Protein AF-A0A661X829-F1 (afdb_monomer_lite)

Foldseek 3Di:
DDDDPPPPPDPDDDDDPVNVVVVVVVVVVVVVVVVVVVVVVVVVVVVVVVLVVLLVVLVVQVVVCVVPVNDGDDDPPPPDPDPPDCPPPNSCSVVVND

pLDDT: mean 80.73, std 15.22, range [42.16, 97.31]

Radius of gyration: 31.82 Å; chains: 1; bounding box: 86×29×65 Å

Structure (mmCIF, N/CA/C/O backbone):
data_AF-A0A661X829-F1
#
_entry.id   AF-A0A661X829-F1
#
loop_
_atom_site.group_PDB
_atom_site.id
_atom_site.type_symbol
_atom_site.label_ato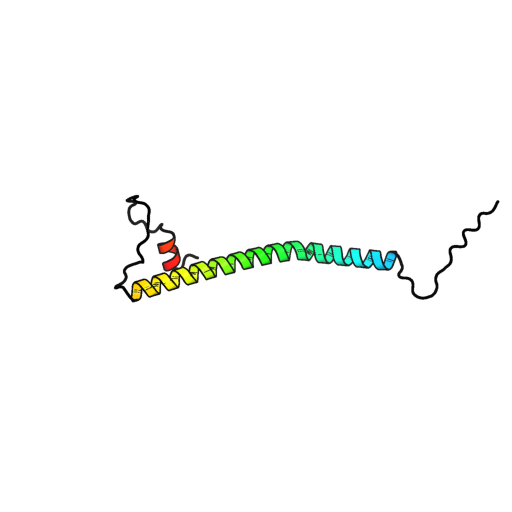m_id
_atom_site.label_alt_id
_atom_site.label_comp_id
_atom_site.label_asym_id
_atom_site.label_entity_id
_atom_site.label_seq_id
_atom_site.pdbx_PDB_ins_code
_atom_site.Cartn_x
_atom_site.Cartn_y
_atom_site.Cartn_z
_atom_site.occupancy
_atom_site.B_iso_or_equiv
_atom_site.auth_seq_id
_atom_site.auth_comp_id
_atom_site.auth_asym_id
_atom_site.auth_atom_id
_atom_site.pdbx_PDB_model_num
ATOM 1 N N . MET A 1 1 ? -56.252 14.409 38.857 1.00 42.16 1 MET A N 1
ATOM 2 C CA . MET A 1 1 ? -56.091 13.926 37.472 1.00 42.16 1 MET A CA 1
ATOM 3 C C . MET A 1 1 ? -54.887 13.008 37.461 1.00 42.16 1 MET A C 1
ATOM 5 O O . MET A 1 1 ? -53.830 13.434 37.890 1.00 42.16 1 MET A O 1
ATOM 9 N N . LYS A 1 2 ? -55.107 11.717 37.198 1.00 47.84 2 LYS A N 1
ATOM 10 C CA . LYS A 1 2 ? -54.083 10.665 37.189 1.00 47.84 2 LYS A CA 1
ATOM 11 C C . LYS A 1 2 ? -53.927 10.239 35.740 1.00 47.84 2 LYS A C 1
ATOM 13 O O . LYS A 1 2 ? -54.775 9.518 35.213 1.00 47.84 2 LYS A O 1
ATOM 18 N N . ASP A 1 3 ? -52.886 10.748 35.112 1.00 50.94 3 ASP A N 1
ATOM 19 C CA . ASP A 1 3 ? -52.603 10.569 33.697 1.00 50.94 3 ASP A CA 1
ATOM 20 C C . ASP A 1 3 ? -52.015 9.169 33.544 1.00 50.94 3 ASP A C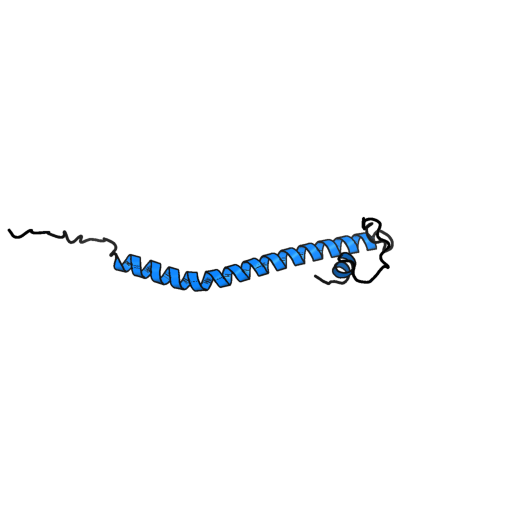 1
ATOM 22 O O . ASP A 1 3 ? -50.847 8.900 33.819 1.00 50.94 3 ASP A O 1
ATOM 26 N N . ARG A 1 4 ? -52.889 8.226 33.197 1.00 59.44 4 ARG A N 1
ATOM 27 C CA . ARG A 1 4 ? -52.509 6.849 32.902 1.00 59.44 4 ARG A CA 1
ATOM 28 C C . ARG A 1 4 ? -51.810 6.805 31.546 1.00 59.44 4 ARG A C 1
ATOM 30 O O . ARG A 1 4 ? -52.445 6.501 30.540 1.00 59.44 4 ARG A O 1
ATOM 37 N N . PHE A 1 5 ? -50.501 7.047 31.529 1.00 61.59 5 PHE A N 1
ATOM 38 C CA . PHE A 1 5 ? -49.641 6.494 30.484 1.00 61.59 5 PHE A CA 1
ATOM 39 C C . PHE A 1 5 ? -49.580 4.976 30.684 1.00 61.59 5 PHE A C 1
ATOM 41 O O . PHE A 1 5 ? -48.759 4.448 31.428 1.00 61.59 5 PHE A O 1
ATOM 48 N N . CYS A 1 6 ? -50.512 4.264 30.054 1.00 59.72 6 CYS A N 1
ATOM 49 C CA . CYS A 1 6 ? -50.414 2.824 29.875 1.00 59.72 6 CYS A CA 1
ATOM 50 C C . CYS A 1 6 ? -49.327 2.588 28.818 1.00 59.72 6 CYS A C 1
ATOM 52 O O . CYS A 1 6 ? -49.602 2.635 27.618 1.00 59.72 6 CYS A O 1
ATOM 54 N N . PHE A 1 7 ? -48.071 2.443 29.260 1.00 58.75 7 PHE A N 1
ATOM 55 C CA . PHE A 1 7 ? -46.983 2.000 2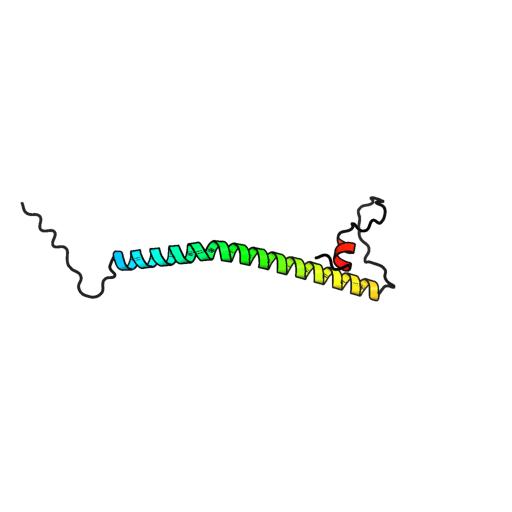8.393 1.00 58.75 7 PHE A CA 1
ATOM 56 C C . PHE A 1 7 ? -47.300 0.558 28.015 1.00 58.75 7 PHE A C 1
ATOM 58 O O . PHE A 1 7 ? -47.249 -0.357 28.832 1.00 58.75 7 PHE A O 1
ATOM 65 N N . ARG A 1 8 ? -47.775 0.408 26.786 1.00 60.44 8 ARG A N 1
ATOM 66 C CA . ARG A 1 8 ? -48.150 -0.853 26.174 1.00 60.44 8 ARG A CA 1
ATOM 67 C C . ARG A 1 8 ? -46.887 -1.714 26.115 1.00 60.44 8 ARG A C 1
ATOM 69 O O . ARG A 1 8 ? -46.006 -1.443 25.304 1.00 60.44 8 ARG A O 1
ATOM 76 N N . ASP A 1 9 ? -46.786 -2.682 27.019 1.00 59.19 9 ASP A N 1
ATOM 77 C CA . ASP A 1 9 ? -45.707 -3.663 27.036 1.00 59.19 9 ASP A CA 1
ATOM 78 C C . ASP A 1 9 ? -45.891 -4.570 25.813 1.00 59.19 9 ASP A C 1
ATOM 80 O O . ASP A 1 9 ? -46.846 -5.347 25.718 1.00 59.19 9 ASP A O 1
ATOM 84 N N . PHE A 1 10 ? -45.052 -4.361 24.801 1.00 55.97 10 PHE A N 1
ATOM 85 C CA . PHE A 1 10 ? -45.017 -5.189 23.604 1.00 55.97 10 PHE A CA 1
ATOM 86 C C . PHE A 1 10 ? -44.329 -6.515 23.954 1.00 55.97 10 PHE A C 1
ATOM 88 O O . PHE A 1 10 ? -43.142 -6.694 23.698 1.00 55.97 10 PHE A O 1
ATOM 95 N N . SER A 1 11 ? -45.086 -7.471 24.486 1.00 62.38 11 SER A N 1
ATOM 96 C CA . SER A 1 11 ? -44.789 -8.884 24.234 1.00 62.38 11 SER A CA 1
ATOM 97 C C . SER A 1 11 ? -45.538 -9.242 22.940 1.00 62.38 11 SER A C 1
ATOM 99 O O . SER A 1 11 ? -46.748 -9.055 22.872 1.00 62.38 11 SER A O 1
ATOM 101 N N . GLU A 1 12 ? -44.910 -9.628 21.826 1.00 58.12 12 GLU A N 1
ATOM 102 C CA . GLU A 1 12 ? -43.791 -10.561 21.712 1.00 58.12 12 GLU A CA 1
ATOM 103 C C . GLU A 1 12 ? -42.797 -10.143 20.599 1.00 58.12 12 GLU A C 1
ATOM 105 O O . GLU A 1 12 ? -43.197 -9.909 19.459 1.00 58.12 12 GLU A O 1
ATOM 110 N N . LYS A 1 13 ? -41.489 -10.120 20.910 1.00 63.34 13 LYS A N 1
ATOM 111 C CA . LYS A 1 13 ? -40.337 -9.906 19.991 1.00 63.34 13 LYS A CA 1
ATOM 112 C C . LYS A 1 13 ? -40.058 -8.466 19.511 1.00 63.34 13 LYS A C 1
ATOM 114 O O . LYS A 1 13 ? -39.775 -8.244 18.336 1.00 63.34 13 LYS A O 1
ATOM 119 N N . GLY A 1 14 ? -40.058 -7.488 20.416 1.00 68.25 14 GLY A N 1
ATOM 120 C CA . GLY A 1 14 ? -39.435 -6.178 20.173 1.00 68.25 14 GLY A CA 1
ATOM 121 C C . GLY A 1 14 ? -37.969 -6.166 20.623 1.00 68.25 14 GLY A C 1
ATOM 122 O O . GLY A 1 14 ? -37.688 -6.540 21.756 1.00 68.25 14 GLY A O 1
ATOM 123 N N . PHE A 1 15 ? -37.042 -5.744 19.756 1.00 70.44 15 PHE A N 1
ATOM 124 C CA . PHE A 1 15 ? -35.624 -5.568 20.107 1.00 70.44 15 PHE A CA 1
ATOM 125 C C . PHE A 1 15 ? -35.506 -4.501 21.203 1.00 70.44 15 PHE A C 1
ATOM 127 O O . PHE A 1 15 ? -36.009 -3.386 21.033 1.00 70.44 15 PHE A O 1
ATOM 134 N N . THR A 1 16 ? -34.867 -4.810 22.330 1.00 83.81 16 THR A N 1
ATOM 135 C CA . THR A 1 16 ? -34.698 -3.807 23.386 1.00 83.81 16 THR A CA 1
ATOM 136 C C . THR A 1 16 ? -33.638 -2.780 22.967 1.00 83.81 16 THR A C 1
ATOM 138 O O . THR A 1 16 ? -32.660 -3.101 22.288 1.00 83.81 16 THR A O 1
ATOM 141 N N . LEU A 1 17 ? -33.800 -1.515 23.377 1.00 83.50 17 LEU A N 1
ATOM 142 C CA . LEU A 1 17 ? -32.812 -0.458 23.096 1.00 83.50 17 LEU A CA 1
ATOM 143 C C . LEU A 1 17 ? -31.416 -0.827 23.625 1.00 83.50 17 LEU A C 1
ATOM 145 O O . LEU A 1 17 ? -30.411 -0.463 23.019 1.00 83.50 17 LEU A O 1
ATOM 149 N N . ILE A 1 18 ? -31.357 -1.573 24.732 1.00 89.88 18 ILE A N 1
ATOM 150 C CA . ILE A 1 18 ? -30.108 -2.018 25.352 1.00 89.88 18 ILE A CA 1
ATOM 151 C C . ILE A 1 18 ? -29.410 -3.120 24.550 1.00 89.88 18 ILE A C 1
ATOM 153 O O . ILE A 1 18 ? -28.189 -3.072 24.408 1.00 89.88 18 ILE A O 1
ATOM 157 N N . GLU A 1 19 ? -30.155 -4.063 23.967 1.00 87.44 19 GLU A N 1
ATOM 158 C CA . GLU A 1 19 ? -29.583 -5.085 23.084 1.00 87.44 19 GLU A CA 1
ATOM 159 C C . GLU A 1 19 ? -28.944 -4.451 21.846 1.00 87.44 19 GLU A C 1
ATOM 161 O O . GLU A 1 19 ? -27.823 -4.802 21.485 1.00 87.44 19 GLU A O 1
ATOM 166 N N . LEU A 1 20 ? -29.599 -3.462 21.226 1.00 88.69 20 LEU A N 1
ATOM 167 C CA . LEU A 1 20 ? -29.020 -2.756 20.079 1.00 88.69 20 LEU A CA 1
ATOM 168 C C . LEU A 1 20 ? -27.781 -1.940 20.488 1.00 88.69 20 LEU A C 1
ATOM 170 O O . LEU A 1 20 ? -26.767 -1.943 19.787 1.00 88.69 20 LEU A O 1
ATOM 174 N N . LEU A 1 21 ? -27.851 -1.265 21.640 1.00 92.50 21 L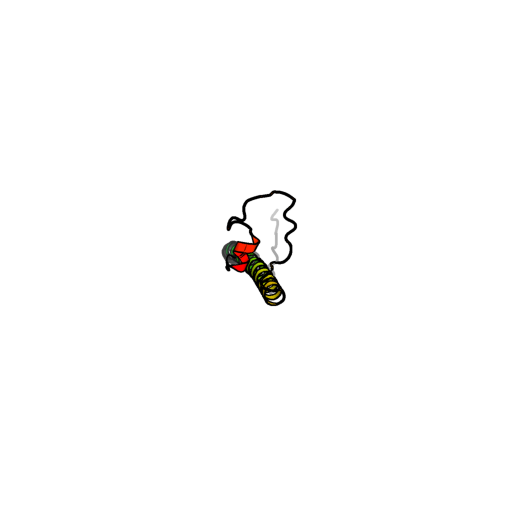EU A N 1
ATOM 175 C CA . LEU A 1 21 ? -26.783 -0.409 22.155 1.00 92.50 21 LEU A CA 1
ATOM 176 C C . LEU A 1 21 ? -25.514 -1.203 22.493 1.00 92.50 21 LEU A C 1
ATOM 178 O O . LEU A 1 21 ? -24.409 -0.779 22.156 1.00 92.50 21 LEU A O 1
ATOM 182 N N . MET A 1 22 ? -25.657 -2.367 23.130 1.00 93.69 22 MET A N 1
ATOM 183 C CA . MET A 1 22 ? -24.518 -3.217 23.477 1.00 93.69 22 MET A CA 1
ATOM 184 C C . MET A 1 22 ? -23.806 -3.739 22.224 1.00 93.69 22 MET A C 1
ATOM 186 O O . MET A 1 22 ? -22.575 -3.773 22.180 1.00 93.69 22 MET A O 1
ATOM 190 N N . VAL A 1 23 ? -24.561 -4.098 21.182 1.00 94.81 23 VAL A N 1
ATOM 191 C CA . VAL A 1 23 ? -23.993 -4.624 19.934 1.00 94.81 23 VAL A CA 1
ATOM 192 C C . VAL A 1 23 ? -23.147 -3.571 19.225 1.00 94.81 23 VAL A C 1
ATOM 194 O O . VAL A 1 23 ? -21.997 -3.844 18.878 1.00 94.81 23 VAL A O 1
ATOM 197 N N . ILE A 1 24 ? -23.663 -2.350 19.057 1.00 96.19 24 ILE A N 1
ATOM 198 C CA . ILE A 1 24 ? -22.882 -1.283 18.417 1.00 96.19 24 ILE A CA 1
ATOM 199 C C . ILE A 1 24 ? -21.661 -0.890 19.257 1.00 96.19 24 ILE A C 1
ATOM 201 O O . ILE A 1 24 ? -20.617 -0.575 18.687 1.00 96.19 24 ILE A O 1
ATOM 205 N N . ALA A 1 25 ? -21.750 -0.971 20.590 1.00 96.25 25 ALA A N 1
ATOM 206 C CA . ALA A 1 25 ? -20.622 -0.707 21.479 1.00 96.25 25 ALA A CA 1
ATOM 207 C C . ALA A 1 25 ? -19.492 -1.728 21.276 1.00 96.25 25 ALA A C 1
ATOM 209 O O . ALA A 1 25 ? -18.331 -1.347 21.130 1.00 96.25 25 ALA A O 1
ATOM 210 N N . ILE A 1 26 ? -19.822 -3.019 21.194 1.00 96.12 26 ILE A N 1
ATOM 211 C CA . ILE A 1 26 ? -18.826 -4.071 20.952 1.00 96.12 26 ILE A CA 1
ATOM 212 C C . ILE A 1 26 ? -18.229 -3.937 19.544 1.00 96.12 26 ILE A C 1
ATOM 214 O O . ILE A 1 26 ? -17.006 -3.986 19.399 1.00 96.12 26 ILE A O 1
ATOM 218 N N . ILE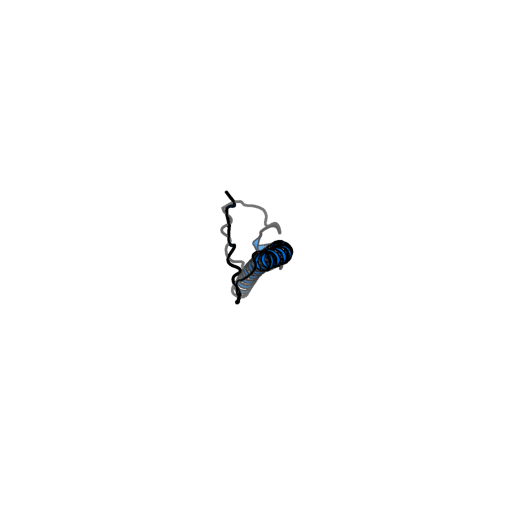 A 1 27 ? -19.051 -3.696 18.514 1.00 96.69 27 ILE A N 1
ATOM 219 C CA . ILE A 1 27 ? -18.564 -3.469 17.141 1.00 96.69 27 ILE A CA 1
ATOM 220 C C . ILE A 1 27 ? -17.615 -2.267 17.095 1.00 96.69 27 ILE A C 1
ATOM 222 O O . ILE A 1 27 ? -16.572 -2.354 16.451 1.00 96.69 27 ILE A O 1
ATOM 226 N N . ALA A 1 28 ? -17.925 -1.174 17.796 1.00 96.75 28 ALA A N 1
ATOM 227 C CA . ALA A 1 28 ? -17.071 0.010 17.843 1.00 96.75 28 ALA A CA 1
ATOM 228 C C . ALA A 1 28 ? -15.699 -0.286 18.468 1.00 96.75 28 ALA A C 1
ATOM 230 O O . ALA A 1 28 ? -14.682 0.143 17.923 1.00 96.75 28 ALA A O 1
ATOM 231 N N . ILE A 1 29 ? -15.649 -1.060 19.558 1.00 96.12 29 ILE A N 1
ATOM 232 C CA . ILE A 1 29 ? -14.387 -1.467 20.202 1.00 96.12 29 ILE A CA 1
ATOM 233 C C . ILE A 1 29 ? -13.551 -2.331 19.250 1.00 96.12 29 ILE A C 1
ATOM 235 O O . ILE A 1 29 ? -12.361 -2.072 19.060 1.00 96.12 29 ILE A O 1
ATOM 239 N N . LEU A 1 30 ? -14.172 -3.327 18.610 1.00 97.06 30 LEU A N 1
ATOM 240 C CA . LEU A 1 30 ? -13.491 -4.199 17.650 1.00 97.06 30 LEU A CA 1
ATOM 241 C C . LEU A 1 30 ? -12.991 -3.409 16.430 1.00 97.06 30 LEU A C 1
ATOM 243 O O . LEU A 1 30 ? -11.833 -3.539 16.031 1.00 97.06 30 LEU A O 1
ATOM 247 N N . ALA A 1 31 ? -13.829 -2.538 15.864 1.00 96.44 31 ALA A N 1
ATOM 248 C CA . ALA A 1 31 ? -13.472 -1.693 14.729 1.00 96.44 31 ALA A CA 1
ATOM 249 C C . ALA A 1 31 ? -12.339 -0.714 15.073 1.00 96.44 31 ALA A C 1
ATOM 251 O O . ALA A 1 31 ? -11.432 -0.530 14.262 1.00 96.44 31 ALA A O 1
ATOM 252 N N . ALA A 1 32 ? -12.332 -0.138 16.280 1.00 95.62 32 ALA A N 1
ATOM 253 C CA . ALA A 1 32 ? -11.279 0.772 16.729 1.00 95.62 32 ALA A CA 1
ATOM 254 C C . ALA A 1 32 ? -9.892 0.108 16.748 1.00 95.62 32 ALA A C 1
ATOM 256 O O . ALA A 1 32 ? -8.900 0.763 16.432 1.00 95.62 32 ALA A O 1
ATOM 257 N N . MET A 1 33 ? -9.812 -1.192 17.050 1.00 93.75 33 MET A N 1
ATOM 258 C CA . MET A 1 33 ? -8.558 -1.953 16.961 1.00 93.75 33 MET A CA 1
ATOM 259 C C . MET A 1 33 ? -8.198 -2.329 15.512 1.00 93.75 33 MET A C 1
ATOM 261 O O . MET A 1 33 ? -7.019 -2.397 15.162 1.00 93.75 33 MET A O 1
ATOM 265 N N . LEU A 1 34 ? -9.197 -2.535 14.647 1.00 94.62 34 LEU A N 1
ATOM 266 C CA . LEU A 1 34 ? -9.008 -2.957 13.253 1.00 94.62 34 LEU A CA 1
ATOM 267 C C . LEU A 1 34 ? -8.618 -1.813 12.305 1.00 94.62 34 LEU A C 1
ATOM 269 O O . LEU A 1 34 ? -7.778 -2.013 11.429 1.00 94.62 34 LEU A O 1
ATOM 273 N N . LEU A 1 35 ? -9.176 -0.612 12.468 1.00 94.50 35 LEU A N 1
ATOM 274 C CA . LEU A 1 35 ? -8.886 0.552 11.619 1.00 94.50 35 LEU A CA 1
ATOM 275 C C . LEU A 1 35 ? -7.387 0.915 11.528 1.00 94.50 35 LEU A C 1
ATOM 277 O O . LEU A 1 35 ? -6.886 1.066 10.407 1.00 94.50 35 LEU A O 1
ATOM 281 N N . PRO A 1 36 ? -6.624 1.025 12.638 1.00 91.12 36 PRO A N 1
ATOM 282 C CA . PRO A 1 36 ? -5.195 1.325 12.559 1.00 91.12 36 PRO A CA 1
ATOM 283 C C . PRO A 1 36 ? -4.397 0.180 11.925 1.00 91.12 36 PRO A C 1
ATOM 285 O O . PRO A 1 36 ? -3.450 0.435 11.177 1.00 91.12 36 PRO A O 1
ATOM 288 N N . ALA A 1 37 ? -4.783 -1.075 12.173 1.00 95.06 37 ALA A N 1
ATOM 289 C CA . ALA A 1 37 ? -4.149 -2.238 11.559 1.00 95.06 37 ALA A CA 1
ATOM 290 C C . ALA A 1 37 ? -4.387 -2.274 10.038 1.00 95.06 37 ALA A C 1
ATOM 292 O O . ALA A 1 37 ? -3.443 -2.472 9.271 1.00 95.06 37 ALA A O 1
ATOM 293 N N . LEU A 1 38 ? -5.615 -1.993 9.593 1.00 93.50 38 LEU A N 1
ATOM 294 C CA . LEU A 1 38 ? -5.987 -1.931 8.180 1.00 93.50 38 LEU A CA 1
ATOM 295 C C . LEU A 1 38 ? -5.278 -0.786 7.446 1.00 93.50 38 LEU A C 1
ATOM 297 O O . LEU A 1 38 ? -4.826 -0.971 6.317 1.00 93.50 38 LEU A O 1
ATOM 301 N N . SER A 1 39 ? -5.139 0.377 8.088 1.00 94.75 39 SER A N 1
ATOM 302 C CA . SER A 1 39 ? -4.383 1.508 7.535 1.00 94.75 39 SER A CA 1
ATOM 303 C C . SER A 1 39 ? -2.922 1.125 7.264 1.00 94.75 39 SER A C 1
ATOM 305 O O . SER A 1 39 ? -2.430 1.280 6.144 1.00 94.75 39 SER A O 1
ATOM 307 N N . ARG A 1 40 ? -2.251 0.505 8.246 1.00 95.06 40 ARG A N 1
ATOM 308 C CA . ARG A 1 40 ? -0.871 0.009 8.089 1.00 95.06 40 ARG A CA 1
ATOM 309 C C . ARG A 1 40 ? -0.765 -1.084 7.023 1.00 95.06 40 ARG A C 1
ATOM 311 O O . ARG A 1 40 ? 0.187 -1.081 6.249 1.00 95.06 40 ARG A O 1
ATOM 318 N N . ALA A 1 41 ? -1.728 -2.005 6.965 1.00 95.88 41 ALA A N 1
ATOM 319 C CA . ALA A 1 41 ? -1.757 -3.065 5.959 1.00 95.88 41 ALA A CA 1
ATOM 320 C C . ALA A 1 41 ? -1.905 -2.502 4.536 1.00 95.88 41 ALA A C 1
ATOM 322 O O . ALA A 1 41 ? -1.198 -2.937 3.630 1.00 95.88 41 ALA A O 1
ATOM 323 N N . ARG A 1 42 ? -2.766 -1.494 4.343 1.00 96.31 42 ARG A N 1
ATOM 324 C CA . ARG A 1 42 ? -2.931 -0.804 3.056 1.00 96.31 42 ARG A CA 1
ATOM 325 C C . ARG A 1 42 ? -1.648 -0.103 2.619 1.00 96.31 42 ARG A C 1
ATOM 327 O O . ARG A 1 42 ? -1.296 -0.187 1.445 1.00 96.31 42 ARG A O 1
ATOM 334 N N . GLU A 1 43 ? -0.955 0.565 3.536 1.00 96.88 43 GLU A N 1
ATOM 335 C CA . GLU A 1 43 ? 0.305 1.237 3.208 1.00 96.88 43 GLU A CA 1
ATOM 336 C C . GLU A 1 43 ? 1.402 0.231 2.844 1.00 96.88 43 GLU A C 1
ATOM 338 O O . GLU A 1 43 ? 2.053 0.377 1.813 1.00 96.88 43 GLU A O 1
ATOM 343 N N . LYS A 1 44 ? 1.527 -0.870 3.597 1.00 95.88 44 LYS A N 1
ATOM 344 C CA . LYS A 1 44 ? 2.427 -1.971 3.224 1.00 95.88 44 LYS A CA 1
ATOM 345 C C . LYS A 1 44 ? 2.083 -2.563 1.857 1.00 95.88 44 LYS A C 1
ATOM 347 O O . LYS A 1 44 ? 2.984 -2.794 1.061 1.00 95.88 44 LYS A O 1
ATOM 352 N N . ALA A 1 45 ? 0.801 -2.758 1.548 1.00 96.62 45 ALA A N 1
ATOM 353 C CA . ALA A 1 45 ? 0.379 -3.250 0.238 1.00 96.62 45 ALA A CA 1
ATOM 354 C C . ALA A 1 45 ? 0.779 -2.285 -0.893 1.00 96.62 45 ALA A C 1
ATOM 356 O O . ALA A 1 45 ? 1.268 -2.729 -1.929 1.00 96.62 45 ALA A O 1
ATOM 357 N N . ARG A 1 46 ? 0.634 -0.967 -0.689 1.00 97.31 46 ARG A N 1
ATOM 358 C CA . ARG A 1 46 ? 1.108 0.050 -1.645 1.00 97.31 46 ARG A CA 1
ATOM 359 C C . ARG A 1 46 ? 2.620 -0.008 -1.838 1.00 97.31 46 ARG A C 1
ATOM 361 O O . ARG A 1 46 ? 3.072 0.020 -2.979 1.00 97.31 46 ARG A O 1
ATOM 368 N N . GLN A 1 47 ? 3.382 -0.141 -0.753 1.00 96.38 47 GLN A N 1
ATOM 369 C CA . GLN A 1 47 ? 4.836 -0.309 -0.814 1.00 96.38 47 GLN A CA 1
ATOM 370 C C . GLN A 1 47 ? 5.220 -1.563 -1.606 1.00 96.38 47 GLN A C 1
ATOM 372 O O . GLN A 1 47 ? 6.050 -1.481 -2.505 1.00 96.38 47 GLN A O 1
ATOM 377 N N . THR A 1 48 ? 4.567 -2.703 -1.354 1.00 96.12 48 THR A N 1
ATOM 378 C CA . THR A 1 48 ? 4.803 -3.946 -2.107 1.00 96.12 48 THR A CA 1
ATOM 379 C C . THR A 1 48 ? 4.500 -3.785 -3.595 1.00 96.12 48 THR A C 1
ATOM 381 O O . THR A 1 48 ? 5.277 -4.248 -4.427 1.00 96.12 48 THR A O 1
ATOM 384 N N . VAL A 1 49 ? 3.400 -3.113 -3.950 1.00 96.88 49 VAL A N 1
ATOM 385 C CA . VAL A 1 49 ? 3.059 -2.846 -5.355 1.00 96.88 49 VAL A CA 1
ATOM 386 C C . VAL A 1 49 ? 4.105 -1.942 -6.010 1.00 96.88 49 VAL A C 1
ATOM 388 O O . VAL A 1 49 ? 4.568 -2.253 -7.104 1.00 96.88 49 VAL A O 1
ATOM 391 N N . CYS A 1 50 ? 4.518 -0.866 -5.336 1.00 94.69 50 CYS A N 1
ATOM 392 C CA . CYS A 1 50 ? 5.561 0.032 -5.832 1.00 94.69 50 CYS A CA 1
ATOM 393 C C . CYS A 1 50 ? 6.880 -0.720 -6.071 1.00 94.69 50 CYS A C 1
ATOM 395 O O . CYS A 1 50 ? 7.425 -0.675 -7.171 1.00 94.69 50 CYS A O 1
ATOM 397 N N . MET A 1 51 ? 7.331 -1.497 -5.083 1.00 93.94 51 MET A N 1
ATOM 398 C CA . MET A 1 51 ? 8.548 -2.306 -5.175 1.00 93.94 51 MET A CA 1
ATOM 399 C C . MET A 1 51 ? 8.478 -3.318 -6.328 1.00 93.94 51 MET A C 1
ATOM 401 O O . MET A 1 51 ? 9.448 -3.498 -7.061 1.00 93.94 51 MET A O 1
ATOM 405 N N . ASN A 1 52 ? 7.316 -3.940 -6.554 1.00 94.75 52 ASN A N 1
ATOM 406 C CA . ASN A 1 52 ? 7.127 -4.854 -7.679 1.00 94.75 52 ASN A CA 1
ATOM 407 C C . ASN A 1 52 ? 7.201 -4.136 -9.038 1.00 94.75 52 ASN A C 1
ATOM 409 O O . ASN A 1 52 ? 7.803 -4.663 -9.970 1.00 94.75 52 ASN A O 1
ATOM 413 N N . ASN A 1 53 ? 6.643 -2.928 -9.152 1.00 94.31 53 ASN A N 1
ATOM 414 C CA . ASN A 1 53 ? 6.751 -2.124 -10.372 1.00 94.31 53 ASN A CA 1
ATOM 415 C C . ASN A 1 53 ? 8.212 -1.746 -10.662 1.00 94.31 53 ASN A C 1
ATOM 417 O O . ASN A 1 53 ? 8.666 -1.886 -11.796 1.00 94.31 53 ASN A O 1
ATOM 421 N N . LEU A 1 54 ? 8.970 -1.324 -9.642 1.00 91.88 54 LEU A N 1
ATOM 422 C CA . LEU A 1 54 ? 10.399 -1.019 -9.785 1.00 91.88 54 LEU A CA 1
ATOM 423 C C . LEU A 1 54 ? 11.194 -2.254 -10.212 1.00 91.88 54 LEU A C 1
ATOM 425 O O . LEU A 1 54 ? 12.004 -2.177 -11.132 1.00 91.88 54 LEU A O 1
ATOM 429 N N . LYS A 1 55 ? 10.911 -3.415 -9.614 1.00 91.50 55 LYS A N 1
ATOM 430 C CA . LYS A 1 55 ? 11.525 -4.681 -10.018 1.00 91.50 55 LYS A CA 1
ATOM 431 C C . LYS A 1 55 ? 11.230 -5.023 -11.481 1.00 91.50 55 LYS A C 1
ATOM 433 O O . LYS A 1 55 ? 12.138 -5.432 -12.195 1.00 91.50 55 LYS A O 1
ATOM 438 N N . GLN A 1 56 ? 9.990 -4.844 -11.939 1.00 93.06 56 GLN A N 1
ATOM 439 C CA . GLN A 1 56 ? 9.623 -5.078 -13.342 1.00 93.06 56 GLN A CA 1
ATOM 440 C C . GLN A 1 56 ? 10.377 -4.147 -14.298 1.00 93.06 56 GLN A C 1
ATOM 442 O O . GLN A 1 56 ? 10.858 -4.604 -15.331 1.00 93.06 56 GLN A O 1
ATOM 447 N N . LEU A 1 57 ? 10.545 -2.871 -13.935 1.00 90.50 57 LEU A N 1
ATOM 448 C CA . LEU A 1 57 ? 11.359 -1.930 -14.708 1.00 90.50 57 LEU A CA 1
ATOM 449 C C . LEU A 1 57 ? 12.832 -2.355 -14.755 1.00 90.50 57 LEU A C 1
ATOM 451 O O . LEU A 1 57 ? 13.411 -2.403 -15.835 1.00 90.50 57 LEU A O 1
ATOM 455 N N . GLY A 1 58 ? 13.422 -2.711 -13.610 1.00 88.94 58 GLY A N 1
ATOM 456 C CA . GLY A 1 58 ? 14.806 -3.190 -13.538 1.00 88.94 58 GLY A CA 1
ATOM 457 C C . GLY A 1 58 ? 15.047 -4.422 -14.406 1.00 88.94 58 GLY A C 1
ATOM 458 O O . GLY A 1 58 ? 16.014 -4.463 -15.162 1.00 88.94 58 GLY A O 1
ATOM 459 N N . LEU A 1 59 ? 14.125 -5.388 -14.363 1.00 91.38 59 LEU A N 1
ATOM 460 C CA . LEU A 1 59 ? 14.166 -6.568 -15.226 1.00 91.38 59 LEU A CA 1
ATOM 461 C C . LEU A 1 59 ? 14.066 -6.196 -16.710 1.00 91.38 59 LEU A C 1
ATOM 463 O O . LEU A 1 59 ? 14.853 -6.694 -17.506 1.00 91.38 59 LEU A O 1
ATOM 467 N N . GLY A 1 60 ? 13.153 -5.296 -17.087 1.00 89.94 60 GLY A N 1
ATOM 468 C CA . GLY A 1 60 ? 13.026 -4.841 -18.475 1.00 89.94 60 GLY A CA 1
ATOM 469 C C . GLY A 1 60 ? 14.293 -4.158 -18.997 1.00 89.94 60 GLY A C 1
ATOM 470 O O . GLY A 1 60 ? 14.704 -4.390 -20.131 1.00 89.94 60 GLY A O 1
ATOM 471 N N . ILE A 1 61 ? 14.957 -3.370 -18.150 1.00 87.25 61 ILE A N 1
ATOM 472 C CA . ILE A 1 61 ? 16.230 -2.720 -18.484 1.00 87.25 61 ILE A CA 1
ATOM 473 C C . ILE A 1 61 ? 17.352 -3.754 -18.634 1.00 87.25 61 ILE A C 1
ATOM 475 O O . ILE A 1 61 ? 18.132 -3.664 -19.578 1.00 87.25 61 ILE A O 1
ATOM 479 N N . GLN A 1 62 ? 17.420 -4.754 -17.750 1.00 87.38 62 GLN A N 1
ATOM 480 C CA . GLN A 1 62 ? 18.390 -5.849 -17.869 1.00 87.38 62 GLN A CA 1
ATOM 481 C C . GLN A 1 62 ? 18.172 -6.678 -19.141 1.00 87.38 62 GLN A C 1
ATOM 483 O O . GLN A 1 62 ? 19.144 -7.041 -19.798 1.00 87.38 62 GLN A O 1
ATOM 488 N N . MET A 1 63 ? 16.916 -6.950 -19.509 1.00 90.94 63 MET A N 1
ATOM 489 C CA . MET A 1 63 ? 16.584 -7.635 -20.762 1.00 90.94 63 MET A CA 1
ATOM 490 C C . MET A 1 63 ? 17.054 -6.827 -21.975 1.00 90.94 63 MET A C 1
ATOM 492 O O . MET A 1 63 ? 17.736 -7.372 -22.833 1.00 90.94 63 MET A O 1
ATOM 496 N N . TYR A 1 64 ? 16.780 -5.519 -22.000 1.00 88.25 64 TYR A N 1
ATOM 497 C CA . TYR A 1 64 ? 17.269 -4.639 -23.064 1.00 88.25 64 TYR A CA 1
ATOM 498 C C . TYR A 1 64 ? 18.801 -4.639 -23.150 1.00 88.25 64 TYR A C 1
ATOM 500 O O . TYR A 1 64 ? 19.361 -4.798 -24.227 1.00 88.25 64 TYR A O 1
ATOM 508 N N . ALA A 1 65 ? 19.493 -4.497 -22.018 1.00 86.19 65 ALA A N 1
ATOM 509 C CA . ALA A 1 65 ? 20.951 -4.502 -22.002 1.00 86.19 65 ALA A CA 1
ATOM 510 C C . ALA A 1 65 ? 21.526 -5.823 -22.545 1.00 86.19 65 ALA A C 1
ATOM 512 O O . ALA A 1 65 ? 22.518 -5.799 -23.264 1.00 86.19 65 ALA A O 1
ATOM 513 N N . ASN A 1 66 ? 20.892 -6.962 -22.252 1.00 88.31 66 ASN A N 1
ATOM 514 C CA . ASN A 1 66 ? 21.305 -8.261 -22.788 1.00 88.31 66 ASN A CA 1
ATOM 515 C C . ASN A 1 66 ? 21.166 -8.324 -24.321 1.00 88.31 66 ASN A C 1
ATOM 517 O O . ASN A 1 66 ? 22.075 -8.791 -25.001 1.00 88.31 66 ASN A O 1
ATOM 521 N N . ASP A 1 67 ? 20.075 -7.784 -24.866 1.00 92.12 67 ASP A N 1
ATOM 522 C CA . ASP A 1 67 ? 19.805 -7.800 -26.310 1.00 92.12 67 ASP A CA 1
ATOM 523 C C . ASP A 1 67 ? 20.671 -6.801 -27.109 1.00 92.12 67 ASP A C 1
ATOM 525 O O . ASP A 1 67 ? 20.868 -6.978 -28.311 1.00 92.12 67 ASP A O 1
ATOM 529 N N . TYR A 1 68 ? 21.201 -5.757 -26.458 1.00 87.88 68 TYR A N 1
ATOM 530 C CA . TYR A 1 68 ? 21.943 -4.659 -27.088 1.00 87.88 68 TYR A CA 1
ATOM 531 C C . TYR A 1 68 ? 23.360 -4.487 -26.509 1.00 87.88 68 TYR A C 1
ATOM 533 O O . TYR A 1 68 ? 23.714 -3.390 -26.095 1.00 87.88 68 TYR A O 1
ATOM 541 N N . ASP A 1 69 ? 24.185 -5.538 -26.458 1.00 87.44 69 ASP A N 1
ATOM 542 C CA . ASP A 1 69 ? 25.620 -5.469 -26.089 1.00 87.44 69 ASP A CA 1
ATOM 543 C C . ASP A 1 69 ? 25.932 -4.724 -24.766 1.00 87.44 69 ASP A C 1
ATOM 545 O O . ASP A 1 69 ? 26.965 -4.072 -24.612 1.00 87.44 69 ASP A O 1
ATOM 549 N N . ASN A 1 70 ? 25.052 -4.839 -23.770 1.00 80.50 70 ASN A N 1
ATOM 550 C CA . ASN A 1 70 ? 25.088 -4.133 -22.481 1.00 80.50 70 ASN A CA 1
ATOM 551 C C . ASN A 1 70 ? 24.884 -2.610 -22.555 1.00 80.50 70 ASN A C 1
ATOM 553 O O . ASN A 1 70 ? 25.156 -1.898 -21.583 1.00 80.50 70 ASN A O 1
ATOM 557 N N . TYR A 1 71 ? 24.359 -2.089 -23.664 1.00 78.00 71 TYR A N 1
ATOM 558 C CA . TYR A 1 71 ? 23.898 -0.708 -23.730 1.00 78.00 71 TYR A CA 1
ATOM 559 C C . TYR A 1 71 ? 22.589 -0.544 -22.950 1.00 78.00 71 TYR A C 1
ATOM 561 O O . TYR A 1 71 ? 21.597 -1.227 -23.195 1.00 78.00 71 TYR A O 1
ATOM 569 N N . LEU A 1 72 ? 22.570 0.403 -22.012 1.00 77.44 72 LEU A N 1
ATOM 570 C CA . LEU A 1 72 ? 21.350 0.796 -21.309 1.00 77.44 72 LEU A CA 1
ATOM 571 C C . LEU A 1 72 ? 20.419 1.590 -22.243 1.00 77.44 72 LEU A C 1
ATOM 573 O O . LEU A 1 72 ? 20.903 2.286 -23.144 1.00 77.44 72 LEU A O 1
ATOM 577 N N . PRO A 1 73 ? 19.090 1.535 -22.029 1.00 78.00 73 PRO A N 1
ATOM 578 C CA . PRO A 1 73 ? 18.155 2.334 -22.806 1.00 78.00 73 PRO A CA 1
ATOM 579 C C . PRO A 1 73 ? 18.491 3.828 -22.663 1.00 78.00 73 PRO A C 1
ATOM 581 O O . PRO A 1 73 ? 18.824 4.276 -21.561 1.00 78.00 73 PRO A O 1
ATOM 584 N N . PRO A 1 74 ? 18.423 4.610 -23.757 1.00 72.81 74 PRO A N 1
ATOM 585 C CA . PRO A 1 74 ? 18.818 6.011 -23.747 1.00 72.81 74 PRO A CA 1
ATOM 586 C C . PRO A 1 74 ? 17.954 6.791 -22.758 1.00 72.81 74 PRO A C 1
ATOM 588 O O . PRO A 1 74 ? 16.751 6.973 -22.947 1.00 72.81 74 PRO A O 1
ATOM 591 N N . LEU A 1 75 ? 18.584 7.257 -21.685 1.00 70.44 75 LEU A N 1
ATOM 592 C CA . LEU A 1 75 ? 17.941 8.109 -20.700 1.00 70.44 75 LEU A CA 1
ATOM 593 C C . LEU A 1 75 ? 17.978 9.531 -21.228 1.00 70.44 75 LEU A C 1
ATOM 595 O O . LEU A 1 75 ? 19.055 10.083 -21.454 1.00 70.44 75 LEU A O 1
ATOM 599 N N . HIS A 1 76 ? 16.807 10.133 -21.422 1.00 64.75 76 HIS A N 1
ATOM 600 C CA . HIS A 1 76 ? 16.721 11.566 -21.663 1.00 64.75 76 HIS A CA 1
ATOM 601 C C . HIS A 1 76 ? 16.973 12.306 -20.344 1.00 64.75 76 HIS A C 1
ATOM 603 O O . HIS A 1 76 ? 16.058 12.802 -19.693 1.00 64.75 76 HIS A O 1
ATOM 609 N N . ASP A 1 77 ? 18.230 12.303 -19.915 1.00 63.16 77 ASP A N 1
ATOM 610 C CA . ASP A 1 77 ? 18.720 13.157 -18.844 1.00 63.16 77 ASP A CA 1
ATOM 611 C C . ASP A 1 77 ? 18.982 14.521 -19.487 1.00 63.16 77 ASP A C 1
ATOM 613 O O . ASP A 1 77 ? 19.825 14.631 -20.378 1.00 63.16 77 ASP A O 1
ATOM 617 N N . GLY A 1 78 ? 18.157 15.517 -19.163 1.00 60.69 78 GLY A N 1
ATOM 618 C CA . GLY A 1 78 ? 18.033 16.784 -19.888 1.00 60.69 78 GLY A CA 1
ATOM 619 C C . GLY A 1 78 ? 19.292 17.656 -19.873 1.00 60.69 78 GLY A C 1
ATOM 620 O O . GLY A 1 78 ? 19.317 18.695 -19.223 1.00 60.69 78 GLY A O 1
ATOM 621 N N . GLY A 1 79 ? 20.329 17.260 -20.612 1.00 56.81 79 GLY A N 1
ATOM 622 C CA . GLY A 1 79 ? 21.483 18.081 -20.976 1.00 56.81 79 GLY A CA 1
ATOM 623 C C . GLY A 1 79 ? 22.426 18.481 -19.840 1.00 56.81 79 GLY A C 1
ATOM 624 O O . GLY A 1 79 ? 23.317 19.296 -20.072 1.00 56.81 79 GLY A O 1
ATOM 625 N N . ILE A 1 80 ? 22.281 17.935 -18.631 1.00 60.53 80 ILE A N 1
ATOM 626 C CA . ILE A 1 80 ? 23.241 18.190 -17.556 1.00 60.53 80 ILE A CA 1
ATOM 627 C C . ILE A 1 80 ? 24.334 17.126 -17.651 1.00 60.53 80 ILE A C 1
ATOM 629 O O . ILE A 1 80 ? 24.100 15.952 -17.380 1.00 60.53 80 ILE A O 1
ATOM 633 N N . TYR A 1 81 ? 25.544 17.537 -18.037 1.00 56.53 81 TYR A N 1
ATOM 634 C CA . TYR A 1 81 ? 26.753 16.718 -17.934 1.00 56.53 81 TYR A CA 1
ATOM 635 C C . TYR A 1 81 ? 27.114 16.526 -16.456 1.00 56.53 81 TYR A C 1
ATOM 637 O O . TYR A 1 81 ? 28.083 17.091 -15.954 1.00 56.53 81 TYR A O 1
ATOM 645 N N . THR A 1 82 ? 26.307 15.767 -15.721 1.00 58.09 82 THR A N 1
ATOM 646 C CA . THR A 1 82 ? 26.722 15.267 -14.418 1.00 58.09 82 THR A CA 1
ATOM 647 C C . THR A 1 82 ? 27.659 14.088 -14.663 1.00 58.09 82 THR A C 1
ATOM 649 O O . THR A 1 82 ? 27.305 13.210 -15.456 1.00 58.09 82 THR A O 1
ATOM 652 N N . PRO A 1 83 ? 28.840 14.033 -14.025 1.00 57.75 83 PRO A N 1
ATOM 653 C CA . PRO A 1 83 ? 29.685 12.847 -14.091 1.00 57.75 83 PRO A CA 1
ATOM 654 C C . PRO A 1 83 ? 28.848 11.612 -13.735 1.00 57.75 83 PRO A C 1
ATOM 656 O O . PRO A 1 83 ? 28.015 11.691 -12.826 1.00 57.75 83 PRO A O 1
ATOM 659 N N . VAL A 1 84 ? 29.038 10.512 -14.480 1.00 58.16 84 VAL A N 1
ATOM 660 C CA . VAL A 1 84 ? 28.396 9.206 -14.241 1.00 58.16 84 VAL A CA 1
ATOM 661 C C . VAL A 1 84 ? 28.815 8.744 -12.851 1.00 58.16 84 VAL A C 1
ATOM 663 O O . VAL A 1 84 ? 29.850 8.120 -12.645 1.00 58.16 84 VAL A O 1
ATOM 666 N N . THR A 1 85 ? 28.041 9.181 -11.875 1.00 61.19 85 THR A N 1
ATOM 667 C CA . THR A 1 85 ? 28.119 8.774 -10.487 1.00 61.19 85 THR A CA 1
ATOM 668 C C . THR A 1 85 ? 27.043 7.719 -10.299 1.00 61.19 85 THR A C 1
ATOM 670 O O . THR A 1 85 ? 25.992 7.786 -10.937 1.00 61.19 85 THR A O 1
ATOM 673 N N . ASP A 1 86 ? 27.302 6.768 -9.408 1.00 56.47 86 ASP A N 1
ATOM 674 C CA . ASP A 1 86 ? 26.464 5.619 -9.014 1.00 56.47 86 ASP A CA 1
ATOM 675 C C . ASP A 1 86 ? 25.102 6.030 -8.378 1.00 56.47 86 ASP A C 1
ATOM 677 O O . ASP A 1 86 ? 24.520 5.346 -7.538 1.00 56.47 86 ASP A O 1
ATOM 681 N N . GLN A 1 87 ? 24.614 7.237 -8.687 1.00 59.28 87 GLN A N 1
ATOM 682 C CA . GLN A 1 87 ? 23.483 7.906 -8.056 1.00 59.28 87 GLN A CA 1
ATOM 683 C C . GLN A 1 87 ? 22.260 8.070 -8.959 1.00 59.28 87 GLN A C 1
ATOM 685 O O . GLN A 1 87 ? 21.237 8.563 -8.474 1.00 59.28 87 GLN A O 1
ATOM 690 N N . ARG A 1 88 ? 22.294 7.644 -10.230 1.00 71.44 88 ARG A N 1
ATOM 691 C CA . ARG A 1 88 ? 21.064 7.630 -11.032 1.00 71.44 88 ARG A CA 1
ATOM 692 C C . ARG A 1 88 ? 20.093 6.608 -10.452 1.00 71.44 88 ARG A C 1
ATOM 694 O O . ARG A 1 88 ? 20.468 5.514 -10.038 1.00 71.44 88 ARG A O 1
ATOM 701 N N . TRP A 1 89 ? 18.816 6.975 -10.421 1.00 76.88 89 TRP A N 1
ATOM 702 C CA . TRP A 1 89 ? 17.767 6.124 -9.858 1.00 76.88 89 TRP A CA 1
ATOM 703 C C . TRP A 1 89 ? 17.645 4.781 -10.599 1.00 76.88 89 TRP A C 1
ATOM 705 O O . TRP A 1 89 ? 17.327 3.774 -9.977 1.00 76.88 89 TRP A O 1
ATOM 715 N N . ILE A 1 90 ? 17.957 4.752 -11.899 1.00 76.31 90 ILE A N 1
ATOM 716 C CA . ILE A 1 90 ? 17.948 3.533 -12.722 1.00 76.31 90 ILE A CA 1
ATOM 717 C C . ILE A 1 90 ? 19.081 2.585 -12.353 1.00 76.31 90 ILE A C 1
ATOM 719 O O . ILE A 1 90 ? 18.826 1.394 -12.186 1.00 76.31 90 ILE A O 1
ATOM 723 N N . ASP A 1 91 ? 20.295 3.104 -12.167 1.00 77.06 91 ASP A N 1
ATOM 724 C CA . ASP A 1 91 ? 21.458 2.284 -11.812 1.00 77.06 91 ASP A CA 1
ATOM 725 C C . ASP A 1 91 ? 21.208 1.563 -10.479 1.00 77.06 91 ASP A C 1
ATOM 727 O O . ASP A 1 91 ? 21.452 0.363 -10.354 1.00 77.06 91 ASP A O 1
ATOM 731 N N . LYS A 1 92 ? 20.566 2.252 -9.524 1.00 77.75 92 LYS A N 1
ATOM 732 C CA . LYS A 1 92 ? 20.144 1.658 -8.247 1.00 77.75 92 LYS A CA 1
ATOM 733 C C . LYS A 1 92 ? 19.130 0.525 -8.410 1.00 77.75 92 LYS A C 1
ATOM 735 O O . LYS A 1 92 ? 19.260 -0.496 -7.742 1.00 77.75 92 LYS A O 1
ATOM 740 N N . ILE A 1 93 ? 18.143 0.669 -9.294 1.00 84.06 93 ILE A N 1
ATOM 741 C CA . ILE A 1 93 ? 17.114 -0.363 -9.508 1.00 84.06 93 ILE A CA 1
ATOM 742 C C . ILE A 1 93 ? 17.709 -1.597 -10.197 1.00 84.06 93 ILE A C 1
ATOM 744 O O . ILE A 1 93 ? 17.381 -2.724 -9.825 1.00 84.06 93 ILE A O 1
ATOM 748 N N . VAL A 1 94 ? 18.604 -1.406 -11.172 1.00 79.81 94 VAL A N 1
ATOM 749 C CA . VAL A 1 94 ? 19.274 -2.508 -11.887 1.00 79.81 94 VAL A CA 1
ATOM 750 C C . VAL A 1 94 ? 20.199 -3.304 -10.956 1.00 79.81 94 VAL A C 1
ATOM 752 O O . VAL A 1 94 ? 20.338 -4.514 -11.127 1.00 79.81 94 VAL A O 1
ATOM 755 N N . GLN A 1 95 ? 20.768 -2.657 -9.933 1.00 80.25 95 GLN A N 1
ATOM 756 C CA . GLN A 1 95 ? 21.561 -3.288 -8.870 1.00 80.25 95 GLN A CA 1
ATOM 757 C C . GLN A 1 95 ? 20.708 -3.931 -7.751 1.00 80.25 95 GLN A C 1
ATOM 759 O O . GLN A 1 95 ? 21.257 -4.479 -6.796 1.00 80.25 95 GLN A O 1
ATOM 764 N N . GLY A 1 96 ? 19.372 -3.897 -7.851 1.00 75.88 96 GLY A N 1
ATOM 765 C CA . GLY A 1 96 ? 18.462 -4.499 -6.867 1.00 75.88 96 GLY A CA 1
ATOM 7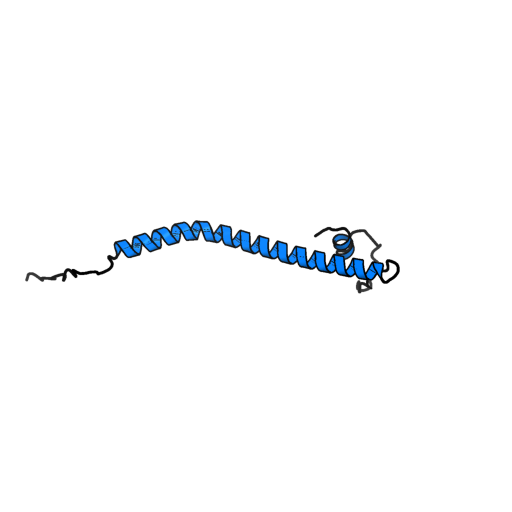66 C C . GLY A 1 96 ? 18.081 -3.594 -5.690 1.00 75.88 96 GLY A C 1
ATOM 767 O O . GLY A 1 96 ? 17.543 -4.081 -4.697 1.00 75.88 96 GLY A O 1
ATOM 768 N N . GLY A 1 97 ? 18.346 -2.290 -5.785 1.00 78.06 97 GLY A N 1
ATOM 769 C CA . GLY A 1 97 ? 17.880 -1.278 -4.840 1.00 78.06 97 GLY A CA 1
ATOM 770 C C . GLY A 1 97 ? 16.436 -0.872 -5.132 1.00 78.06 97 GLY A C 1
ATOM 771 O O . GLY A 1 97 ? 16.200 0.065 -5.897 1.00 78.06 97 GLY A O 1
ATOM 772 N N . TYR A 1 98 ? 15.483 -1.575 -4.523 1.00 71.75 98 TYR A N 1
ATOM 773 C CA . TYR A 1 98 ? 14.047 -1.273 -4.547 1.00 71.75 98 TYR A CA 1
ATOM 774 C C . TYR A 1 98 ? 13.428 -1.334 -3.149 1.00 71.75 98 TYR A C 1
ATOM 776 O O . TYR A 1 98 ? 13.965 -2.068 -2.288 1.00 71.75 98 TYR A O 1
#

Secondary structure (DSSP, 8-state):
----------TTTPPPHHHHHHHHHHHHHHHHHHHHHHHHHHHHHHHHHHHHHHHHHHHHHHHHHHHTTTPPP-----S------TT-HHHHHHTT--

Sequence (98 aa):
MKDRFCFRDFSEKGFTLIELLMVIAIIAILAAMLLPALSRAREKARQTVCMNNLKQLGLGIQMYANDYDNYLPPLHDGGIYTPVTDQRWIDKIVQGGY